Protein AF-A0A920KN60-F1 (afdb_monomer)

Foldseek 3Di:
DVQCLLQVQQPAFDDFPLLLVCLVVWPWQDDPSTGAFHRHVVGDPPQTPFATHPRTPPDEDRHSDDDDHDPPHHRSVVSVCVRVPDQDAFAAWAKDWDDDDQFKTKIFTHGGPDHSPFDKWKWKDKPVDIDTGSDRMDMDGRHHGPDKIWMWMWIQGPNGIHDIYDIDID

Structure (mmCIF, N/CA/C/O backbone):
data_AF-A0A920KN60-F1
#
_entry.id   AF-A0A920KN60-F1
#
loop_
_atom_site.group_PDB
_atom_site.id
_atom_site.type_symbol
_atom_site.label_atom_id
_atom_site.label_alt_id
_atom_site.label_comp_id
_atom_site.label_asym_id
_atom_site.label_entity_id
_atom_site.label_seq_id
_atom_site.pdbx_PDB_ins_code
_atom_site.Cartn_x
_atom_site.Cartn_y
_atom_site.Cartn_z
_atom_site.occupancy
_atom_site.B_iso_or_equiv
_atom_site.auth_seq_id
_atom_site.auth_comp_id
_atom_site.auth_asym_id
_atom_site.auth_atom_id
_atom_site.pdbx_PDB_model_num
ATOM 1 N N . MET A 1 1 ? 25.599 -0.460 -23.908 1.00 55.78 1 MET A N 1
ATOM 2 C CA . MET A 1 1 ? 25.670 0.795 -23.119 1.00 55.78 1 MET A CA 1
ATOM 3 C C . MET A 1 1 ? 24.317 1.484 -23.210 1.00 55.78 1 MET A C 1
ATOM 5 O O . MET A 1 1 ? 23.915 1.789 -24.321 1.00 55.78 1 MET A O 1
ATOM 9 N N . ARG A 1 2 ? 23.595 1.649 -22.091 1.00 58.88 2 ARG A N 1
ATOM 10 C CA . ARG A 1 2 ? 22.188 2.111 -21.975 1.00 58.88 2 ARG A CA 1
ATOM 11 C C . ARG A 1 2 ? 21.137 1.322 -22.787 1.00 58.88 2 ARG A C 1
ATOM 13 O O . ARG A 1 2 ? 20.224 0.786 -22.178 1.00 58.88 2 ARG A O 1
ATOM 20 N N . SER A 1 3 ? 21.308 1.129 -24.096 1.00 57.06 3 SER A N 1
ATOM 21 C CA . SER A 1 3 ? 20.417 0.344 -24.972 1.00 57.06 3 SER A CA 1
ATOM 22 C C . SER A 1 3 ? 20.170 -1.090 -24.495 1.00 57.06 3 SER A C 1
ATOM 24 O O . SER A 1 3 ? 19.042 -1.561 -24.546 1.00 57.06 3 SER A O 1
ATOM 26 N N . SER A 1 4 ? 21.201 -1.757 -23.971 1.00 61.94 4 SER A N 1
ATOM 27 C CA . SER A 1 4 ? 21.103 -3.108 -23.405 1.00 61.94 4 SER A CA 1
ATOM 28 C C . SER A 1 4 ? 20.283 -3.167 -22.113 1.00 61.94 4 SER A C 1
ATOM 30 O O . SER A 1 4 ? 19.694 -4.200 -21.831 1.00 61.94 4 SER A O 1
ATOM 32 N N . ALA A 1 5 ? 20.226 -2.078 -21.337 1.00 65.06 5 ALA A N 1
ATOM 33 C CA . ALA A 1 5 ? 19.422 -2.011 -20.116 1.00 65.06 5 ALA A CA 1
ATOM 34 C C . ALA A 1 5 ? 17.928 -1.838 -20.437 1.00 65.06 5 ALA A C 1
ATOM 36 O O . ALA A 1 5 ? 17.089 -2.431 -19.770 1.00 65.06 5 ALA A O 1
ATOM 37 N N . PHE A 1 6 ? 17.595 -1.100 -21.503 1.00 68.38 6 PHE A N 1
ATOM 38 C CA . PHE A 1 6 ? 16.206 -0.845 -21.918 1.00 68.38 6 PHE A CA 1
ATOM 39 C C . PHE A 1 6 ? 15.486 -2.057 -22.529 1.00 68.38 6 PHE A C 1
ATOM 41 O O . PHE A 1 6 ? 14.287 -1.979 -22.777 1.00 68.38 6 PHE A O 1
ATOM 48 N N . ILE A 1 7 ? 16.211 -3.151 -22.771 1.00 73.50 7 ILE A N 1
ATOM 49 C CA . ILE A 1 7 ? 15.683 -4.424 -23.290 1.00 73.50 7 ILE A CA 1
ATOM 50 C C . ILE A 1 7 ? 15.919 -5.591 -22.319 1.00 73.50 7 ILE A C 1
ATOM 52 O O . ILE A 1 7 ? 15.735 -6.757 -22.672 1.00 73.50 7 ILE A O 1
ATOM 56 N N . SER A 1 8 ? 16.395 -5.289 -21.108 1.00 76.31 8 SER A N 1
ATOM 57 C CA . SER A 1 8 ? 16.771 -6.277 -20.103 1.00 76.31 8 SER A CA 1
ATOM 58 C C . SER A 1 8 ? 15.552 -6.693 -19.278 1.00 76.31 8 SER A C 1
ATOM 60 O O . SER A 1 8 ? 15.455 -6.353 -18.100 1.00 76.31 8 SER A O 1
ATOM 62 N N . GLN A 1 9 ? 14.627 -7.404 -19.932 1.00 74.62 9 GLN A N 1
ATOM 63 C CA . GLN A 1 9 ? 13.272 -7.765 -19.473 1.00 74.62 9 GLN A CA 1
ATOM 64 C C . GLN A 1 9 ? 13.140 -8.121 -17.980 1.00 74.62 9 GLN A C 1
ATOM 66 O O . GLN A 1 9 ? 12.131 -7.812 -17.366 1.00 74.62 9 GLN A O 1
ATOM 71 N N . SER A 1 10 ? 14.132 -8.782 -17.376 1.00 79.88 10 SER A N 1
ATOM 72 C CA . SER A 1 10 ? 14.082 -9.195 -15.965 1.00 79.88 10 SER A CA 1
ATOM 73 C C . SER A 1 10 ? 15.113 -8.529 -15.052 1.00 79.88 10 SER A C 1
ATOM 75 O O . SER A 1 10 ? 15.045 -8.727 -13.838 1.00 79.88 10 SER A O 1
ATOM 77 N N . LEU A 1 11 ? 16.070 -7.771 -15.599 1.00 85.06 11 LEU A N 1
ATOM 78 C CA . LEU A 1 11 ? 17.170 -7.182 -14.817 1.00 85.06 11 LEU A CA 1
ATOM 79 C C . LEU A 1 11 ? 17.069 -5.664 -14.681 1.00 85.06 11 LEU A C 1
ATOM 81 O O . LEU A 1 11 ? 17.832 -5.087 -13.913 1.00 85.06 11 LEU A O 1
ATOM 85 N N . LEU A 1 12 ? 16.186 -5.005 -15.437 1.00 89.31 12 LEU A N 1
ATOM 86 C CA . LEU A 1 12 ? 15.899 -3.600 -15.190 1.00 89.31 12 LEU A CA 1
ATOM 87 C C . LEU A 1 12 ? 14.929 -3.495 -14.012 1.00 89.31 12 LEU A C 1
ATOM 89 O O . LEU A 1 12 ? 13.786 -3.940 -14.099 1.00 89.31 12 LEU A O 1
ATOM 93 N N . THR A 1 13 ? 15.382 -2.885 -12.925 1.00 92.12 13 THR A N 1
ATOM 94 C CA . THR A 1 13 ? 14.584 -2.665 -11.720 1.00 92.12 13 THR A CA 1
ATOM 95 C C . THR A 1 13 ? 14.596 -1.197 -11.311 1.00 92.12 13 THR A C 1
ATOM 97 O O . THR A 1 13 ? 15.487 -0.434 -11.697 1.00 92.12 13 THR A O 1
ATOM 100 N N . TRP A 1 14 ? 13.585 -0.794 -10.548 1.00 91.88 14 TRP A N 1
ATOM 101 C CA . TRP A 1 14 ? 13.584 0.456 -9.805 1.00 91.88 14 TRP A CA 1
ATOM 102 C C . TRP A 1 14 ? 14.582 0.355 -8.651 1.00 91.88 14 TRP A C 1
ATOM 104 O O . TRP A 1 14 ? 14.840 -0.734 -8.147 1.00 91.88 14 TRP A O 1
ATOM 114 N N . SER A 1 15 ? 15.157 1.480 -8.243 1.00 89.81 15 SER A N 1
ATOM 115 C CA . SER A 1 15 ? 15.971 1.553 -7.033 1.00 89.81 15 SER A CA 1
ATOM 116 C C . SER A 1 15 ? 15.563 2.803 -6.280 1.00 89.81 15 SER A C 1
ATOM 118 O O . SER A 1 15 ? 15.830 3.923 -6.723 1.00 89.81 15 SER A O 1
ATOM 120 N N . GLY A 1 16 ? 14.872 2.595 -5.168 1.00 91.12 16 GLY A N 1
ATOM 121 C CA . GLY A 1 16 ? 14.326 3.664 -4.356 1.00 91.12 16 GLY A CA 1
ATOM 122 C C . GLY A 1 16 ? 13.718 3.080 -3.086 1.00 91.12 16 GLY A C 1
ATOM 123 O O . GLY A 1 16 ? 12.990 2.090 -3.164 1.00 91.12 16 GLY A O 1
ATOM 124 N N . PRO A 1 17 ? 14.043 3.643 -1.911 1.00 90.44 17 PRO A N 1
ATOM 125 C CA . PRO A 1 17 ? 13.728 3.022 -0.630 1.00 90.44 17 PRO A CA 1
ATOM 126 C C . PRO A 1 17 ? 12.227 2.821 -0.406 1.00 90.44 17 PRO A C 1
ATOM 128 O O . PRO A 1 17 ? 11.858 1.863 0.267 1.00 90.44 17 PRO A O 1
ATOM 131 N N . ALA A 1 18 ? 11.371 3.690 -0.955 1.00 90.75 18 ALA A N 1
ATOM 132 C CA . ALA A 1 18 ? 9.930 3.552 -0.812 1.00 90.75 18 ALA A CA 1
ATOM 133 C C . ALA A 1 18 ? 9.394 2.403 -1.674 1.00 90.75 18 ALA A C 1
ATOM 135 O O . ALA A 1 18 ? 8.624 1.579 -1.205 1.00 90.75 18 ALA A O 1
ATOM 136 N N . VAL A 1 19 ? 9.781 2.308 -2.946 1.00 92.88 19 VAL A N 1
ATOM 137 C CA . VAL A 1 19 ? 9.322 1.188 -3.788 1.00 92.88 19 VAL A CA 1
ATOM 138 C C . VAL A 1 19 ? 9.917 -0.141 -3.316 1.00 92.88 19 VAL A C 1
ATOM 140 O O . VAL A 1 19 ? 9.234 -1.164 -3.340 1.00 92.88 19 VAL A O 1
ATOM 143 N N . ASP A 1 20 ? 11.168 -0.136 -2.855 1.00 91.25 20 ASP A N 1
ATOM 144 C CA . ASP A 1 20 ? 11.857 -1.343 -2.399 1.00 91.25 20 ASP A CA 1
ATOM 145 C C . ASP A 1 20 ? 11.220 -1.927 -1.123 1.00 91.25 20 ASP A C 1
ATOM 147 O O . ASP A 1 20 ? 11.205 -3.152 -0.968 1.00 91.25 20 ASP A O 1
ATOM 151 N N . SER A 1 21 ? 10.614 -1.098 -0.254 1.00 89.81 21 SER A N 1
ATOM 152 C CA . SER A 1 21 ? 9.892 -1.577 0.940 1.00 89.81 21 SER A CA 1
ATOM 153 C C . SER A 1 21 ? 8.638 -2.386 0.615 1.00 89.81 21 SER A C 1
ATOM 155 O O . SER A 1 21 ? 8.203 -3.194 1.432 1.00 89.81 21 SER A O 1
ATOM 157 N N . GLU A 1 22 ? 8.079 -2.205 -0.581 1.00 89.81 22 GLU A N 1
ATOM 158 C CA . GLU A 1 22 ? 6.887 -2.920 -1.038 1.00 89.81 22 GLU A CA 1
ATOM 159 C C . GLU A 1 22 ? 7.230 -4.164 -1.865 1.00 89.81 22 GLU A C 1
ATOM 161 O O . GLU A 1 22 ? 6.343 -4.939 -2.225 1.00 89.81 22 GLU A O 1
ATOM 166 N N . SER A 1 23 ? 8.508 -4.386 -2.175 1.00 91.81 23 SER A N 1
ATOM 167 C CA . SER A 1 23 ? 8.938 -5.431 -3.106 1.00 91.81 23 SER A CA 1
ATOM 168 C C . SER A 1 23 ? 8.579 -6.852 -2.642 1.00 91.81 23 SER A C 1
ATOM 170 O O . SER A 1 23 ? 8.295 -7.713 -3.479 1.00 91.81 23 SER A O 1
ATOM 172 N N . ASP A 1 24 ? 8.524 -7.082 -1.327 1.00 90.25 24 ASP A N 1
ATOM 173 C CA . ASP A 1 24 ? 8.144 -8.360 -0.709 1.00 90.25 24 ASP A CA 1
ATOM 174 C C . ASP A 1 24 ? 6.624 -8.604 -0.706 1.00 90.25 24 ASP A C 1
ATOM 176 O O . ASP A 1 24 ? 6.169 -9.719 -0.451 1.00 90.25 24 ASP A O 1
ATOM 180 N N . THR A 1 25 ? 5.821 -7.577 -1.002 1.00 88.88 25 THR A N 1
ATOM 181 C CA . THR A 1 25 ? 4.356 -7.700 -1.107 1.00 88.88 25 THR A CA 1
ATOM 182 C C . THR A 1 25 ? 3.905 -8.219 -2.474 1.00 88.88 25 THR A C 1
ATOM 184 O O . THR A 1 25 ? 2.747 -8.607 -2.642 1.00 88.88 25 THR A O 1
ATOM 187 N N . LEU A 1 26 ? 4.817 -8.245 -3.452 1.00 92.50 26 LEU A N 1
ATOM 188 C CA . LEU A 1 26 ? 4.526 -8.627 -4.825 1.00 92.50 26 LEU A CA 1
ATOM 189 C C . LEU A 1 26 ? 4.506 -10.147 -5.004 1.00 92.50 26 LEU A C 1
ATOM 191 O O . LEU A 1 26 ? 5.422 -10.860 -4.598 1.00 92.50 26 LEU A O 1
ATOM 195 N N . ALA A 1 27 ? 3.494 -10.644 -5.710 1.00 94.44 27 ALA A N 1
ATOM 196 C CA . ALA A 1 27 ? 3.422 -12.034 -6.150 1.00 94.44 27 ALA A CA 1
ATOM 197 C C . ALA A 1 27 ? 4.338 -12.313 -7.357 1.00 94.44 27 ALA A C 1
ATOM 199 O O . ALA A 1 27 ? 4.779 -13.446 -7.556 1.00 94.44 27 ALA A O 1
ATOM 200 N N . ALA A 1 28 ? 4.627 -11.291 -8.168 1.00 94.31 28 ALA A N 1
ATOM 201 C CA . ALA A 1 28 ? 5.540 -11.361 -9.304 1.00 94.31 28 ALA A CA 1
ATOM 202 C C . ALA A 1 28 ? 6.142 -9.979 -9.615 1.00 94.31 28 ALA A C 1
ATOM 204 O O . ALA A 1 28 ? 5.675 -8.956 -9.123 1.00 94.31 28 ALA A O 1
ATOM 205 N N . GLY A 1 29 ? 7.208 -9.949 -10.422 1.00 93.56 29 GLY A N 1
ATOM 206 C CA . GLY A 1 29 ? 7.858 -8.697 -10.822 1.00 93.56 29 GLY A CA 1
ATOM 207 C C . GLY A 1 29 ? 8.890 -8.148 -9.833 1.00 93.56 29 GLY A C 1
ATOM 208 O O . GLY A 1 29 ? 9.201 -6.964 -9.880 1.00 93.56 29 GLY A O 1
ATOM 209 N N . ASN A 1 30 ? 9.470 -9.001 -8.987 1.00 93.44 30 ASN A N 1
ATOM 210 C CA . ASN A 1 30 ? 10.627 -8.683 -8.146 1.00 93.44 30 ASN A CA 1
ATOM 211 C C . ASN A 1 30 ? 11.906 -9.329 -8.726 1.00 93.44 30 ASN A C 1
ATOM 213 O O . ASN A 1 30 ? 11.883 -10.458 -9.237 1.00 93.44 30 ASN A O 1
ATOM 217 N N . THR A 1 31 ? 13.023 -8.605 -8.676 1.00 93.31 31 THR A N 1
ATOM 218 C CA . THR A 1 31 ? 14.374 -9.134 -8.886 1.00 93.31 31 THR A CA 1
ATOM 219 C C . THR A 1 31 ? 15.282 -8.616 -7.771 1.00 93.31 31 THR A C 1
ATOM 221 O O . THR A 1 31 ? 15.547 -7.421 -7.703 1.00 93.31 31 THR A O 1
ATOM 224 N N . ASN A 1 32 ? 15.800 -9.520 -6.933 1.00 90.56 32 ASN A N 1
ATOM 225 C CA . ASN A 1 32 ? 16.751 -9.218 -5.852 1.00 90.56 32 ASN A CA 1
ATOM 226 C C . ASN A 1 32 ? 16.284 -8.140 -4.850 1.00 90.56 32 ASN A C 1
ATOM 228 O O . ASN A 1 32 ? 17.108 -7.375 -4.359 1.00 90.56 32 ASN A O 1
ATOM 232 N N . GLY A 1 33 ? 14.986 -8.085 -4.538 1.00 89.75 33 GLY A N 1
ATOM 233 C CA . GLY A 1 33 ? 14.428 -7.090 -3.613 1.00 89.75 33 GLY A CA 1
ATOM 234 C C . GLY A 1 33 ? 14.087 -5.755 -4.275 1.00 89.75 33 GLY A C 1
ATOM 235 O O . GLY A 1 33 ? 13.779 -4.791 -3.586 1.00 89.75 33 GLY A O 1
ATOM 236 N N . ASN A 1 34 ? 14.130 -5.686 -5.607 1.00 92.75 34 ASN A N 1
ATOM 237 C CA . ASN A 1 34 ? 13.756 -4.499 -6.360 1.00 92.75 34 ASN A CA 1
ATOM 238 C C . ASN A 1 34 ? 12.626 -4.806 -7.347 1.00 92.75 34 ASN A C 1
ATOM 240 O O . ASN A 1 34 ? 12.604 -5.853 -8.005 1.00 92.75 34 ASN A O 1
ATOM 244 N N . VAL A 1 35 ? 11.699 -3.861 -7.486 1.00 94.75 35 VAL A N 1
ATOM 245 C CA . VAL A 1 35 ? 10.565 -3.970 -8.414 1.00 94.75 35 VAL A CA 1
ATOM 246 C C . VAL A 1 35 ? 11.051 -3.827 -9.855 1.00 94.75 35 VAL A C 1
ATOM 248 O O . VAL A 1 35 ? 11.835 -2.933 -10.171 1.00 94.75 35 VAL A O 1
ATOM 251 N N . ARG A 1 36 ? 10.601 -4.706 -10.752 1.00 93.19 36 ARG A N 1
ATOM 252 C CA . ARG A 1 36 ? 10.971 -4.685 -12.173 1.00 93.19 36 ARG A CA 1
ATOM 253 C C . ARG A 1 36 ? 10.340 -3.505 -12.901 1.00 93.19 36 ARG A C 1
ATOM 255 O O . ARG A 1 36 ? 9.174 -3.171 -12.704 1.00 93.19 36 ARG A O 1
ATOM 262 N N . MET A 1 37 ? 11.118 -2.925 -13.803 1.00 92.19 37 MET A N 1
ATOM 263 C CA . MET A 1 37 ? 10.693 -1.857 -14.699 1.00 92.19 37 MET A CA 1
ATOM 264 C C . MET A 1 37 ? 10.527 -2.407 -16.107 1.00 92.19 37 MET A C 1
ATOM 266 O O . MET A 1 37 ? 11.308 -3.248 -16.551 1.00 92.19 37 MET A O 1
ATOM 270 N N . TYR A 1 38 ? 9.560 -1.869 -16.840 1.00 90.50 38 TYR A N 1
ATOM 271 C CA . TYR A 1 38 ? 9.259 -2.309 -18.191 1.00 90.50 38 TYR A CA 1
ATOM 272 C C . TYR A 1 38 ? 10.439 -2.060 -19.145 1.00 90.50 38 TYR A C 1
ATOM 274 O O . TYR A 1 38 ? 10.791 -0.916 -19.472 1.00 90.50 38 TYR A O 1
ATOM 282 N N . ALA A 1 39 ? 11.037 -3.159 -19.610 1.00 88.50 39 ALA A N 1
ATOM 283 C CA . ALA A 1 39 ? 12.189 -3.192 -20.512 1.00 88.50 39 ALA A CA 1
ATOM 284 C C . ALA A 1 39 ? 11.962 -4.192 -21.668 1.00 88.50 39 ALA A C 1
ATOM 286 O O . ALA A 1 39 ? 12.594 -5.253 -21.705 1.00 88.50 39 ALA A O 1
ATOM 287 N N . PRO A 1 40 ? 11.040 -3.899 -22.606 1.00 85.81 40 PRO A N 1
ATOM 288 C CA . PRO A 1 40 ? 10.662 -4.826 -23.668 1.00 85.81 40 PRO A CA 1
ATOM 289 C C . PRO A 1 40 ? 11.811 -5.093 -24.644 1.00 85.81 40 PRO A C 1
ATOM 291 O O . PRO A 1 40 ? 12.662 -4.239 -24.887 1.00 85.81 40 PRO A O 1
ATOM 294 N N . ASN A 1 41 ? 11.788 -6.272 -25.269 1.00 82.94 41 ASN A N 1
ATOM 295 C CA . ASN A 1 41 ? 12.687 -6.637 -26.362 1.00 82.94 41 ASN A CA 1
ATOM 296 C C . ASN A 1 41 ? 11.848 -7.124 -27.561 1.00 82.94 41 ASN A C 1
ATOM 298 O O . ASN A 1 41 ? 11.224 -8.181 -27.441 1.00 82.94 41 ASN A O 1
ATOM 302 N N . PRO A 1 42 ? 11.801 -6.387 -28.689 1.00 84.38 42 PRO A N 1
ATOM 303 C CA . PRO A 1 42 ? 12.579 -5.181 -28.995 1.00 84.38 42 PRO A CA 1
ATOM 304 C C . PRO A 1 42 ? 12.124 -3.932 -28.217 1.00 84.38 42 PRO A C 1
ATOM 306 O O . PRO A 1 42 ? 11.007 -3.870 -27.706 1.00 84.38 42 PRO A O 1
ATOM 309 N N . TYR A 1 43 ? 13.006 -2.928 -28.157 1.00 80.00 43 TYR A N 1
ATOM 310 C CA . TYR A 1 43 ? 12.761 -1.639 -27.498 1.00 80.00 43 TYR A CA 1
ATOM 311 C C . TYR A 1 43 ? 11.508 -0.929 -28.039 1.00 80.00 43 TYR A C 1
ATOM 313 O O . TYR A 1 43 ? 11.300 -0.867 -29.252 1.00 80.00 43 TYR A O 1
ATOM 321 N N . GLN A 1 44 ? 10.724 -0.325 -27.140 1.00 79.88 44 GLN A N 1
ATOM 322 C CA . GLN A 1 44 ? 9.538 0.469 -27.469 1.00 79.88 44 GLN A CA 1
ATOM 323 C C . GLN A 1 44 ? 9.704 1.900 -26.945 1.00 79.88 44 GLN A C 1
ATOM 325 O O . GLN A 1 44 ? 9.776 2.139 -25.739 1.00 79.88 44 GLN A O 1
ATOM 330 N N . SER A 1 45 ? 9.769 2.870 -27.861 1.00 71.25 45 SER A N 1
ATOM 331 C CA . SER A 1 45 ? 9.925 4.283 -27.499 1.00 71.25 45 SER A CA 1
ATOM 332 C C . SER A 1 45 ? 8.720 4.788 -26.693 1.00 71.25 45 SER A C 1
ATOM 334 O O . SER A 1 45 ? 7.581 4.480 -27.031 1.00 71.25 45 SER A O 1
ATOM 336 N N . GLY A 1 46 ? 8.973 5.558 -25.631 1.00 66.00 46 GLY A N 1
ATOM 337 C CA . GLY A 1 46 ? 7.945 6.211 -24.807 1.00 66.00 46 GLY A CA 1
ATOM 338 C C . GLY A 1 46 ? 7.457 5.419 -23.587 1.00 66.00 46 GLY A C 1
ATOM 339 O O . GLY A 1 46 ? 7.094 6.044 -22.596 1.00 66.00 46 GLY A O 1
ATOM 340 N N . SER A 1 47 ? 7.500 4.080 -23.614 1.00 63.19 47 SER A N 1
ATOM 341 C CA . SER A 1 47 ? 7.025 3.242 -22.493 1.00 63.19 47 SER A CA 1
ATOM 342 C C . SER A 1 47 ? 8.145 2.584 -21.686 1.00 63.19 47 SER A C 1
ATOM 344 O O . SER A 1 47 ? 7.950 2.302 -20.504 1.00 63.19 47 SER A O 1
ATOM 346 N N . SER A 1 48 ? 9.315 2.347 -22.288 1.00 64.69 48 SER A N 1
ATOM 347 C CA . SER A 1 48 ? 10.477 1.810 -21.570 1.00 64.69 48 SER A CA 1
ATOM 348 C C . SER A 1 48 ? 10.944 2.771 -20.472 1.00 64.69 48 SER A C 1
ATOM 350 O O . SER A 1 48 ? 10.870 3.982 -20.655 1.00 64.69 48 SER A O 1
ATOM 352 N N . VAL A 1 49 ? 11.469 2.235 -19.365 1.00 69.31 49 VAL A N 1
ATOM 353 C CA . VAL A 1 49 ? 12.073 2.966 -18.220 1.00 69.31 49 VAL A CA 1
ATOM 354 C C . VAL A 1 49 ? 11.176 3.902 -17.394 1.00 69.31 49 VAL A C 1
ATOM 356 O O . VAL A 1 49 ? 11.636 4.389 -16.365 1.00 69.31 49 VAL A O 1
ATOM 359 N N . SER A 1 50 ? 9.911 4.116 -17.761 1.00 80.69 50 SER A N 1
ATOM 360 C CA . SER A 1 50 ? 8.975 4.961 -16.989 1.00 80.69 50 SER A CA 1
ATOM 361 C C . SER A 1 50 ? 7.814 4.202 -16.347 1.00 80.69 50 SER A C 1
ATOM 363 O O . SER A 1 50 ? 7.054 4.800 -15.592 1.00 80.69 50 SER A O 1
ATOM 365 N N . HIS A 1 51 ? 7.686 2.907 -16.633 1.00 90.25 51 HIS A N 1
ATOM 366 C CA . HIS A 1 51 ? 6.593 2.069 -16.151 1.00 90.25 51 HIS A CA 1
ATOM 367 C C . HIS A 1 51 ? 7.119 0.844 -15.413 1.00 90.25 51 HIS A C 1
ATOM 369 O O . HIS A 1 51 ? 8.207 0.349 -15.728 1.00 90.25 51 HIS A O 1
ATOM 375 N N . PHE A 1 52 ? 6.320 0.332 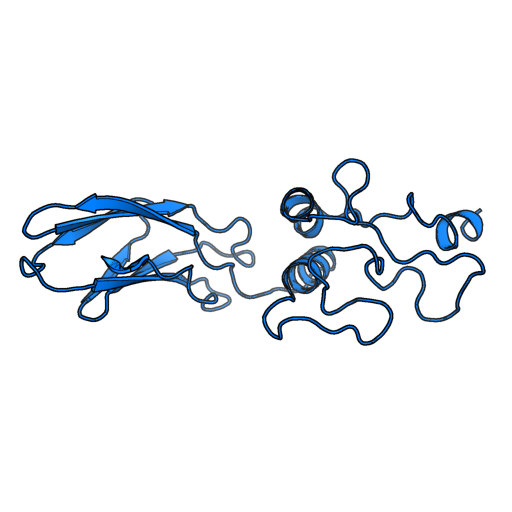-14.482 1.00 92.62 52 PHE A N 1
ATOM 376 C CA . PHE A 1 52 ? 6.538 -0.989 -13.902 1.00 92.62 52 PHE A CA 1
ATOM 377 C C . PHE A 1 52 ? 6.352 -2.074 -14.959 1.00 92.62 52 PHE A C 1
ATOM 379 O O . PHE A 1 52 ? 5.616 -1.886 -15.930 1.00 92.62 52 PHE A O 1
ATOM 386 N N . ASP A 1 53 ? 7.064 -3.189 -14.805 1.00 92.31 53 ASP A N 1
ATOM 387 C CA . ASP A 1 53 ? 6.911 -4.305 -15.733 1.00 92.31 53 ASP A CA 1
ATOM 388 C C . ASP A 1 53 ? 5.493 -4.889 -15.658 1.00 92.31 53 ASP A C 1
ATOM 390 O O . ASP A 1 53 ? 4.899 -4.980 -14.592 1.00 92.31 53 ASP A O 1
ATOM 394 N N . THR A 1 54 ? 4.977 -5.342 -16.795 1.00 91.00 54 THR A N 1
ATOM 395 C CA . THR A 1 54 ? 3.678 -6.021 -16.919 1.00 91.00 54 THR A CA 1
ATOM 396 C C . THR A 1 54 ? 3.585 -7.337 -16.142 1.00 91.00 54 THR A C 1
ATOM 398 O O . THR A 1 54 ? 2.501 -7.892 -16.016 1.00 91.00 54 THR A O 1
ATOM 401 N N . VAL A 1 55 ? 4.713 -7.878 -15.662 1.00 92.19 55 VAL A N 1
ATOM 402 C CA . VAL A 1 55 ? 4.731 -9.042 -14.761 1.00 92.19 55 VAL A CA 1
ATOM 403 C C . VAL A 1 55 ? 4.585 -8.674 -13.284 1.00 92.19 55 VAL A C 1
ATOM 405 O O . VAL A 1 55 ? 4.635 -9.572 -12.446 1.00 92.19 55 VAL A O 1
ATOM 408 N N . VAL A 1 56 ? 4.511 -7.386 -12.937 1.00 92.75 56 VAL A N 1
ATOM 409 C CA . VAL A 1 56 ? 4.271 -6.958 -11.557 1.00 92.75 56 VAL A CA 1
ATOM 410 C C . VAL A 1 56 ? 2.863 -7.374 -11.151 1.00 92.75 56 VAL A C 1
ATOM 412 O O . VAL A 1 56 ? 1.888 -7.020 -11.803 1.00 92.75 56 VAL A O 1
ATOM 415 N N . GLU A 1 57 ? 2.771 -8.140 -10.065 1.00 92.50 57 GLU A N 1
ATOM 416 C CA . GLU A 1 57 ? 1.494 -8.593 -9.519 1.00 92.50 57 GLU A CA 1
ATOM 417 C C . GLU A 1 57 ? 1.418 -8.291 -8.019 1.00 92.50 57 GLU A C 1
ATOM 419 O O . GLU A 1 57 ? 2.339 -8.679 -7.293 1.00 92.50 57 GLU A O 1
ATOM 424 N N . PRO A 1 58 ? 0.339 -7.651 -7.526 1.00 92.12 58 PRO A N 1
ATOM 425 C CA . PRO A 1 58 ? -0.862 -7.244 -8.268 1.00 92.12 58 PRO A CA 1
ATOM 426 C C . PRO A 1 58 ? -0.607 -6.116 -9.283 1.00 92.12 58 PRO A C 1
ATOM 428 O O . PRO A 1 58 ? 0.238 -5.257 -9.043 1.00 92.12 58 PRO A O 1
ATOM 431 N N . SER A 1 59 ? -1.376 -6.097 -10.379 1.00 92.38 59 SER A N 1
ATOM 432 C CA . SER A 1 59 ? -1.257 -5.051 -11.405 1.00 92.38 59 SER A CA 1
ATOM 433 C C . SER A 1 59 ? -1.426 -3.627 -10.845 1.00 92.38 59 SER A C 1
ATOM 435 O O . SER A 1 59 ? -2.307 -3.364 -10.015 1.00 92.38 59 SER A O 1
ATOM 437 N N . GLU A 1 60 ? -0.631 -2.688 -11.357 1.00 91.00 60 GLU A N 1
ATOM 438 C CA . GLU A 1 60 ? -0.433 -1.331 -10.832 1.00 91.00 60 GLU A CA 1
ATOM 439 C C . GLU A 1 60 ? -0.867 -0.218 -11.803 1.00 91.00 60 GLU A C 1
ATOM 441 O O . GLU A 1 60 ? -1.138 -0.424 -12.988 1.00 91.00 60 GLU A O 1
ATOM 446 N N . LEU A 1 61 ? -0.992 1.013 -11.287 1.00 90.69 61 LEU A N 1
ATOM 447 C CA . LEU A 1 61 ? -1.456 2.161 -12.080 1.00 90.69 61 LEU A CA 1
ATOM 448 C C . LEU A 1 61 ? -0.452 2.583 -13.167 1.00 90.69 61 LEU A C 1
ATOM 450 O O . LEU A 1 61 ? -0.882 2.922 -14.270 1.00 90.69 61 LEU A O 1
ATOM 454 N N . MET A 1 62 ? 0.848 2.553 -12.868 1.00 91.00 62 MET A N 1
ATOM 455 C CA . MET A 1 62 ? 1.931 3.001 -13.759 1.00 91.00 62 MET A CA 1
ATOM 456 C C . MET A 1 62 ? 2.558 1.860 -14.572 1.00 91.00 62 MET A C 1
ATOM 458 O O . MET A 1 62 ? 3.771 1.810 -14.763 1.00 91.00 62 MET A O 1
ATOM 462 N N . GLU A 1 63 ? 1.739 0.937 -15.062 1.00 90.69 63 GLU A N 1
ATOM 463 C CA . GLU A 1 63 ? 2.130 -0.036 -16.086 1.00 90.69 63 GLU A CA 1
ATOM 464 C C . GLU A 1 63 ? 2.100 0.583 -17.498 1.00 90.69 63 GLU A C 1
ATOM 466 O O . GLU A 1 63 ? 1.404 1.577 -17.723 1.00 90.69 63 GLU A O 1
ATOM 471 N N . PRO A 1 64 ? 2.843 0.032 -18.481 1.00 87.69 64 PRO A N 1
ATOM 472 C CA . PRO A 1 64 ? 3.060 0.668 -19.789 1.00 87.69 64 PRO A CA 1
ATOM 473 C C . PRO A 1 64 ? 1.806 0.835 -20.647 1.00 87.69 64 PRO A C 1
ATOM 475 O O . PRO A 1 64 ? 1.815 1.602 -21.613 1.00 87.69 64 PRO A O 1
ATOM 478 N N . PHE A 1 65 ? 0.740 0.107 -20.333 1.00 85.69 65 PHE A N 1
ATOM 479 C CA . PHE A 1 65 ? -0.553 0.203 -20.989 1.00 85.69 65 PHE A CA 1
ATOM 480 C C . PHE A 1 65 ? -1.667 -0.097 -19.989 1.00 85.69 65 PHE A C 1
ATOM 482 O O . PHE A 1 65 ? -1.443 -0.617 -18.900 1.00 85.69 65 PHE A O 1
ATOM 489 N N . LYS A 1 66 ? -2.905 0.240 -20.361 1.00 79.44 66 LYS A N 1
ATOM 490 C CA . LYS A 1 66 ? -4.065 0.003 -19.503 1.00 79.44 66 LYS A CA 1
ATOM 491 C C . LYS A 1 66 ? -4.274 -1.498 -19.290 1.00 79.44 66 LYS A C 1
ATOM 493 O O . LYS A 1 66 ? -4.760 -2.186 -20.185 1.0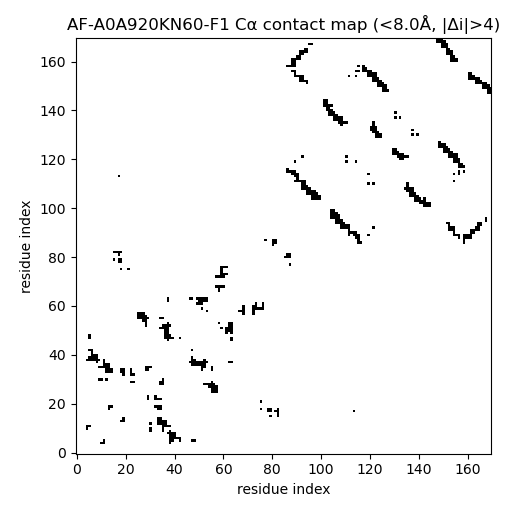0 79.44 66 LYS A O 1
ATOM 498 N N . VAL A 1 67 ? -4.007 -1.951 -18.074 1.00 77.75 67 VAL A N 1
ATOM 499 C CA . VAL A 1 67 ? -4.354 -3.283 -17.577 1.00 77.75 67 VAL A CA 1
ATOM 500 C C . VAL A 1 67 ? -5.583 -3.230 -16.673 1.00 77.75 67 VAL A C 1
ATOM 502 O O . VAL A 1 67 ? -5.947 -2.178 -16.133 1.00 77.75 67 VAL A O 1
ATOM 505 N N . ALA A 1 68 ? -6.274 -4.361 -16.545 1.00 83.75 68 ALA A N 1
ATOM 506 C CA . ALA A 1 68 ? -7.349 -4.495 -15.574 1.00 83.75 68 ALA A CA 1
ATOM 507 C C . ALA A 1 68 ? -6.735 -4.548 -14.169 1.00 83.75 68 ALA A C 1
ATOM 509 O O . ALA A 1 68 ? -6.010 -5.479 -13.850 1.00 83.75 68 ALA A O 1
ATOM 510 N N . ARG A 1 69 ? -7.042 -3.558 -13.330 1.00 87.25 69 ARG A N 1
ATOM 511 C CA . ARG A 1 69 ? -6.609 -3.496 -11.928 1.00 87.25 69 ARG A CA 1
ATOM 512 C C . ARG A 1 69 ? -7.749 -3.009 -11.045 1.00 87.25 69 ARG A C 1
ATOM 514 O O . ARG A 1 69 ? -8.671 -2.345 -11.531 1.00 87.25 69 ARG A O 1
ATOM 521 N N . ALA A 1 70 ? -7.662 -3.266 -9.743 1.00 83.19 70 ALA A 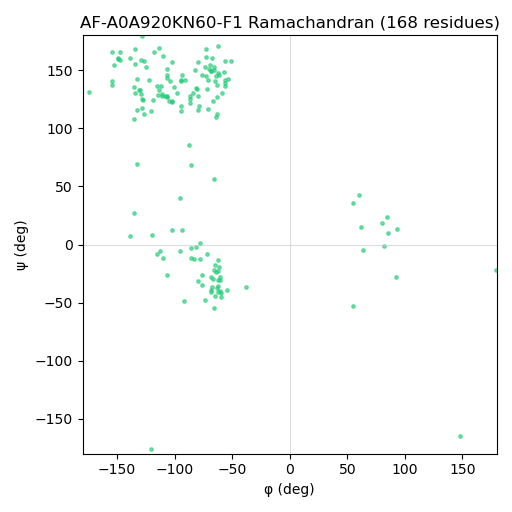N 1
ATOM 522 C CA . ALA A 1 70 ? -8.535 -2.589 -8.792 1.00 83.19 70 ALA A CA 1
ATOM 523 C C . ALA A 1 70 ? -8.219 -1.084 -8.777 1.00 83.19 70 ALA A C 1
ATOM 525 O O . ALA A 1 70 ? -7.058 -0.683 -8.830 1.00 83.19 70 ALA A O 1
ATOM 526 N N . ALA A 1 71 ? -9.244 -0.232 -8.678 1.00 81.25 71 ALA A N 1
ATOM 527 C CA . ALA A 1 71 ? -9.055 1.223 -8.621 1.00 81.25 71 ALA A CA 1
ATOM 528 C C . ALA A 1 71 ? -8.229 1.676 -7.400 1.00 81.25 71 ALA A C 1
ATOM 530 O O . ALA A 1 71 ? -7.672 2.769 -7.407 1.00 81.25 71 ALA A O 1
ATOM 531 N N . THR A 1 72 ? -8.143 0.823 -6.378 1.00 81.12 72 THR A N 1
ATOM 532 C CA . THR A 1 72 ? -7.364 1.008 -5.151 1.00 81.12 72 THR A CA 1
ATOM 533 C C . THR A 1 72 ? -5.902 0.568 -5.277 1.00 81.12 72 THR A C 1
ATOM 535 O O . THR A 1 72 ? -5.114 0.880 -4.394 1.00 81.12 72 THR A O 1
ATOM 538 N N . ASN A 1 73 ? -5.518 -0.131 -6.352 1.00 81.81 73 ASN A N 1
ATOM 539 C CA . ASN A 1 73 ? -4.154 -0.633 -6.536 1.00 81.81 73 ASN A CA 1
ATOM 540 C C . ASN A 1 73 ? -3.290 0.430 -7.221 1.00 81.81 73 ASN A C 1
ATOM 542 O O . ASN A 1 73 ? -3.176 0.483 -8.448 1.00 81.81 73 ASN A O 1
ATOM 546 N N . PHE A 1 74 ? -2.744 1.322 -6.404 1.00 85.81 74 PHE A N 1
ATOM 547 C CA . PHE A 1 74 ? -1.770 2.340 -6.801 1.00 85.81 74 PHE A CA 1
ATOM 548 C C . PHE A 1 74 ? -0.616 2.426 -5.786 1.00 85.81 74 PHE A C 1
ATOM 550 O O . PHE A 1 74 ? -0.009 3.486 -5.609 1.00 85.81 74 PHE A O 1
ATOM 557 N N . HIS A 1 75 ? -0.336 1.325 -5.082 1.00 86.69 75 HIS A N 1
ATOM 558 C CA . HIS A 1 75 ? 0.614 1.282 -3.977 1.00 86.69 75 HIS A CA 1
ATOM 559 C C . HIS A 1 75 ? 2.030 1.551 -4.477 1.00 86.69 75 HIS A C 1
ATOM 561 O O . HIS A 1 75 ? 2.646 2.520 -4.029 1.00 86.69 75 HIS A O 1
ATOM 567 N N . LEU A 1 76 ? 2.523 0.796 -5.462 1.00 92.00 76 LEU A N 1
ATOM 568 C CA . LEU A 1 76 ? 3.861 1.028 -6.021 1.00 92.00 76 LEU A CA 1
ATOM 569 C C . LEU A 1 76 ? 3.960 2.393 -6.694 1.00 92.00 76 LEU A C 1
ATOM 571 O O . LEU A 1 76 ? 4.969 3.082 -6.566 1.00 92.00 76 LEU A O 1
ATOM 575 N N . THR A 1 77 ? 2.891 2.827 -7.363 1.00 91.75 77 THR A N 1
ATOM 576 C CA . THR A 1 77 ? 2.841 4.153 -7.993 1.00 91.75 77 THR A CA 1
ATOM 577 C C . THR A 1 77 ? 3.039 5.274 -6.971 1.00 91.75 77 THR A C 1
ATOM 579 O O . THR A 1 77 ? 3.827 6.195 -7.190 1.00 91.75 77 THR A O 1
ATOM 582 N N . ARG A 1 78 ? 2.359 5.188 -5.825 1.00 91.38 78 ARG A N 1
ATOM 583 C CA . ARG A 1 78 ? 2.507 6.147 -4.728 1.00 91.38 78 ARG A CA 1
ATOM 584 C C . ARG A 1 78 ? 3.927 6.151 -4.164 1.00 91.38 78 ARG A C 1
ATOM 586 O O . ARG A 1 78 ? 4.455 7.223 -3.879 1.00 91.38 78 ARG A O 1
ATOM 593 N N . HIS A 1 79 ? 4.541 4.981 -4.012 1.00 92.31 79 HIS A N 1
ATOM 594 C CA . HIS A 1 79 ? 5.914 4.863 -3.526 1.00 92.31 79 HIS A CA 1
ATOM 595 C C . HIS A 1 79 ? 6.929 5.415 -4.531 1.00 92.31 79 HIS A C 1
ATOM 597 O O . HIS A 1 79 ? 7.807 6.179 -4.141 1.00 92.31 79 HIS A O 1
ATOM 603 N N . ALA A 1 80 ? 6.744 5.159 -5.828 1.00 92.88 80 ALA A N 1
ATOM 604 C CA . ALA A 1 80 ? 7.585 5.738 -6.874 1.00 92.88 80 ALA A CA 1
ATOM 605 C C . ALA A 1 80 ? 7.518 7.268 -6.868 1.00 92.88 80 ALA A C 1
ATOM 607 O O . ALA A 1 80 ? 8.544 7.929 -6.998 1.00 92.88 80 ALA A O 1
ATOM 608 N N . MET A 1 81 ? 6.328 7.843 -6.653 1.00 92.31 81 MET A N 1
ATOM 609 C CA . MET A 1 81 ? 6.170 9.290 -6.491 1.00 92.31 81 MET A CA 1
ATOM 610 C C . MET A 1 81 ? 6.978 9.840 -5.305 1.00 92.31 81 MET A C 1
ATOM 612 O O . MET A 1 81 ? 7.607 10.890 -5.438 1.00 92.31 81 MET A O 1
ATOM 616 N N . ARG A 1 82 ? 7.002 9.135 -4.166 1.00 91.12 82 ARG A N 1
ATOM 617 C CA . ARG A 1 82 ? 7.814 9.530 -3.000 1.00 91.12 82 ARG A CA 1
ATOM 618 C C . ARG A 1 82 ? 9.303 9.476 -3.297 1.00 91.12 82 ARG A C 1
ATOM 620 O O . ARG A 1 82 ? 10.011 10.423 -2.978 1.00 91.12 82 ARG A O 1
ATOM 627 N N . ASP A 1 83 ? 9.760 8.410 -3.948 1.00 91.94 83 ASP A N 1
ATOM 628 C CA . ASP A 1 83 ? 11.170 8.243 -4.311 1.00 91.94 83 ASP A CA 1
ATOM 629 C C . ASP A 1 83 ? 11.672 9.357 -5.248 1.00 91.94 83 ASP A C 1
ATOM 631 O O . ASP A 1 83 ? 12.848 9.715 -5.208 1.00 91.94 83 ASP A O 1
ATOM 635 N N . ILE A 1 84 ? 10.786 9.962 -6.052 1.00 92.19 84 ILE A N 1
ATOM 636 C CA . ILE A 1 84 ? 11.105 11.129 -6.896 1.00 92.19 84 ILE A CA 1
ATOM 637 C C . ILE A 1 84 ? 10.784 12.483 -6.232 1.00 92.19 84 ILE A C 1
ATOM 639 O O . ILE A 1 84 ? 10.794 13.515 -6.905 1.00 92.19 84 ILE A O 1
ATOM 643 N N . GLY A 1 85 ? 10.508 12.498 -4.924 1.00 90.81 85 GLY A N 1
ATOM 644 C CA . GLY A 1 85 ? 10.390 13.708 -4.105 1.00 90.81 85 GLY A CA 1
ATOM 645 C C . GLY A 1 85 ? 8.982 14.286 -3.953 1.00 90.81 85 GLY A C 1
ATOM 646 O O . GLY A 1 85 ? 8.841 15.424 -3.506 1.00 90.81 85 GLY A O 1
ATOM 647 N N . TRP A 1 86 ? 7.925 13.556 -4.322 1.00 91.00 86 TRP A N 1
ATOM 648 C CA . TRP A 1 86 ? 6.561 14.008 -4.045 1.00 91.00 86 TRP A CA 1
ATOM 649 C C . TRP A 1 86 ? 6.159 13.694 -2.610 1.00 91.00 86 TRP A C 1
ATOM 651 O O . TRP A 1 86 ? 6.265 12.563 -2.136 1.00 91.00 86 TRP A O 1
ATOM 661 N N . ILE A 1 87 ? 5.565 14.688 -1.958 1.00 88.88 87 ILE A N 1
ATOM 662 C CA . IL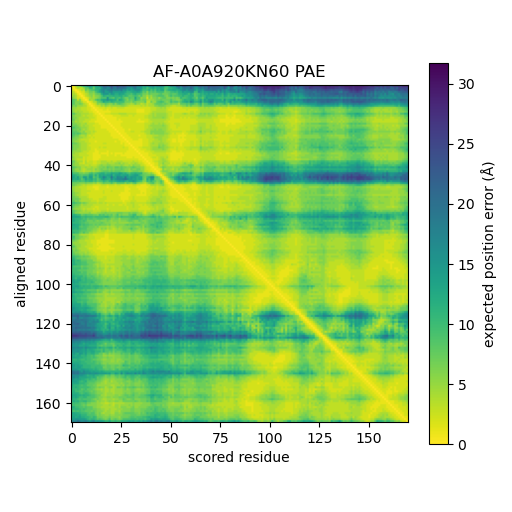E A 1 87 ? 4.922 14.508 -0.663 1.00 88.88 87 ILE A CA 1
ATOM 663 C C . ILE A 1 87 ? 3.552 13.869 -0.896 1.00 88.88 87 ILE A C 1
ATOM 665 O O . ILE A 1 87 ? 2.678 14.442 -1.548 1.00 88.88 87 ILE A O 1
ATOM 669 N N . THR A 1 88 ? 3.349 12.679 -0.342 1.00 88.94 88 THR A N 1
ATOM 670 C CA . THR A 1 88 ? 2.059 11.984 -0.379 1.00 88.94 88 THR A CA 1
ATOM 671 C C . THR A 1 88 ? 1.437 11.947 1.009 1.00 88.94 88 THR A C 1
ATOM 673 O O . THR A 1 88 ? 2.147 12.016 2.012 1.00 88.94 88 THR A O 1
ATOM 676 N N . LEU A 1 89 ? 0.131 11.685 1.078 1.00 89.44 89 LEU A N 1
ATOM 677 C CA . LEU A 1 89 ? -0.531 11.312 2.331 1.00 89.44 89 LEU A CA 1
ATOM 678 C C . LEU A 1 89 ? 0.217 10.154 3.047 1.00 89.44 89 LEU A C 1
ATOM 680 O O . LEU A 1 89 ? 0.958 9.402 2.394 1.00 89.44 89 LEU A O 1
ATOM 684 N N . PRO A 1 90 ? 0.038 9.983 4.367 1.00 88.44 90 PRO A N 1
ATOM 685 C CA . PRO A 1 90 ? 0.565 8.822 5.080 1.00 88.44 90 PRO A CA 1
ATOM 686 C C . PRO A 1 90 ? -0.133 7.529 4.659 1.00 88.44 90 PRO A C 1
ATOM 688 O O . PRO A 1 90 ? -1.240 7.538 4.114 1.00 88.44 90 PRO A O 1
ATOM 691 N N . GLU A 1 91 ? 0.503 6.397 4.920 1.00 87.69 91 GLU A N 1
ATOM 692 C CA . GLU A 1 91 ? -0.147 5.094 4.773 1.00 87.69 91 GLU A CA 1
ATOM 693 C C . GLU A 1 91 ? -1.168 4.795 5.862 1.00 87.69 91 GLU A C 1
ATOM 695 O O . GLU A 1 91 ? -1.057 5.318 6.982 1.00 87.69 91 GLU A O 1
ATOM 700 N N . PRO A 1 92 ? -2.171 3.955 5.533 1.00 88.44 92 PRO A N 1
ATOM 701 C CA . PRO A 1 92 ? -3.012 3.368 6.556 1.00 88.44 92 PRO A CA 1
ATOM 702 C C . PRO A 1 92 ? -2.126 2.623 7.561 1.00 88.44 92 PRO A C 1
ATOM 704 O O . PRO A 1 92 ? -1.206 1.908 7.158 1.00 88.44 92 PRO A O 1
ATOM 707 N N . PRO A 1 93 ? -2.385 2.761 8.868 1.00 88.38 93 PRO A N 1
ATOM 708 C CA . PRO A 1 93 ? -1.735 1.906 9.840 1.00 88.38 93 PRO A CA 1
ATOM 709 C C . PRO A 1 93 ? -2.266 0.479 9.704 1.00 88.38 93 PRO A C 1
ATOM 711 O O . PRO A 1 93 ? -3.414 0.265 9.301 1.00 88.38 93 PRO A O 1
ATOM 714 N N . VAL A 1 94 ? -1.465 -0.505 10.101 1.00 88.44 94 VAL A N 1
ATOM 715 C CA . VAL A 1 94 ? -1.973 -1.870 10.260 1.00 88.44 94 VAL A CA 1
ATOM 716 C C . VAL A 1 94 ? -2.533 -1.987 11.666 1.00 88.44 94 VAL A C 1
ATOM 718 O O . VAL A 1 94 ? -1.840 -1.700 12.638 1.00 88.44 94 VAL A O 1
ATOM 721 N N . ILE A 1 95 ? -3.794 -2.393 11.774 1.00 88.75 95 ILE A N 1
ATOM 722 C CA . ILE A 1 95 ? -4.415 -2.700 13.060 1.00 88.75 95 ILE A CA 1
ATOM 723 C C . ILE A 1 95 ? -4.569 -4.209 13.200 1.00 88.75 95 ILE A C 1
ATOM 725 O O . ILE A 1 95 ? -4.893 -4.906 12.236 1.00 88.75 95 ILE A O 1
ATOM 729 N N . ALA A 1 96 ? -4.374 -4.703 14.411 1.00 90.75 96 ALA A N 1
ATOM 730 C CA . ALA A 1 96 ? -4.626 -6.082 14.773 1.00 90.75 96 ALA A CA 1
ATOM 731 C C . ALA A 1 96 ? -5.381 -6.138 16.099 1.00 90.75 96 ALA A C 1
ATOM 733 O O . ALA A 1 96 ? -5.373 -5.204 16.900 1.00 90.75 96 ALA A O 1
ATOM 734 N N . LEU A 1 97 ? -6.097 -7.239 16.294 1.00 90.31 97 LEU A N 1
ATOM 735 C CA . LEU A 1 97 ? -6.841 -7.487 17.513 1.00 90.31 97 LEU A CA 1
ATOM 736 C C . LEU A 1 97 ? -5.995 -8.315 18.472 1.00 90.31 97 LEU A C 1
ATOM 738 O O . LEU A 1 97 ? -5.689 -9.465 18.162 1.00 90.31 97 LEU A O 1
ATOM 742 N N . ASP A 1 98 ? -5.714 -7.768 19.650 1.00 92.69 98 ASP A N 1
ATOM 743 C CA . ASP A 1 98 ? -4.918 -8.451 20.669 1.00 92.69 98 ASP A CA 1
ATOM 744 C C . ASP A 1 98 ? -5.799 -9.239 21.638 1.00 92.69 98 ASP A C 1
ATOM 746 O O . ASP A 1 98 ? -5.537 -10.405 21.930 1.00 92.69 98 ASP A O 1
ATOM 750 N N . SER A 1 99 ? -6.852 -8.610 22.168 1.00 90.69 99 SER A N 1
ATOM 751 C CA . SER A 1 99 ? -7.731 -9.257 23.144 1.00 90.69 99 SER A CA 1
ATOM 752 C C . SER A 1 99 ? -9.150 -8.706 23.134 1.00 90.69 99 SER A C 1
ATOM 754 O O . SER A 1 99 ? -9.403 -7.561 22.758 1.00 90.69 99 SER A O 1
ATOM 756 N N . VAL A 1 100 ? -10.086 -9.552 23.565 1.00 90.38 100 VAL A N 1
ATOM 757 C CA . VAL A 1 100 ? -11.508 -9.233 23.715 1.00 90.38 100 VAL A CA 1
ATOM 758 C C . VAL A 1 100 ? -11.952 -9.675 25.101 1.00 90.38 100 VAL A C 1
ATOM 760 O O . VAL A 1 100 ? -11.662 -10.795 25.520 1.00 90.38 100 VAL A O 1
ATOM 763 N N . THR A 1 101 ? -12.669 -8.808 25.803 1.00 91.00 101 THR A N 1
ATOM 764 C CA . THR A 1 101 ? -13.335 -9.116 27.071 1.00 91.00 101 THR A CA 1
ATOM 765 C C . THR A 1 101 ? -14.843 -8.893 26.938 1.00 91.00 101 THR A C 1
ATOM 767 O O . THR A 1 101 ? -15.348 -8.571 25.863 1.00 91.00 101 THR A O 1
ATOM 770 N N . THR A 1 102 ? -15.593 -9.054 28.030 1.00 88.38 102 THR A N 1
ATOM 771 C CA . THR A 1 102 ? -17.046 -8.823 28.041 1.00 88.38 102 THR A CA 1
ATOM 772 C C . THR A 1 102 ? -17.439 -7.373 27.767 1.00 88.38 102 THR A C 1
ATOM 774 O O . THR A 1 102 ? -18.566 -7.141 27.338 1.00 88.38 102 THR A O 1
ATOM 777 N N . ASN A 1 103 ? -16.542 -6.411 28.013 1.00 89.94 103 ASN A N 1
ATOM 778 C CA . ASN A 1 103 ? -16.830 -4.984 27.866 1.00 89.94 103 ASN A CA 1
ATOM 779 C C . ASN A 1 103 ? -15.696 -4.168 27.231 1.00 89.94 103 ASN A C 1
ATOM 781 O O . ASN A 1 103 ? -15.761 -2.935 27.219 1.00 89.94 103 ASN A O 1
ATOM 785 N N . SER A 1 104 ? -14.641 -4.819 26.742 1.00 89.31 104 SER A N 1
ATOM 786 C CA . SER A 1 104 ? -13.501 -4.129 26.154 1.00 89.31 104 SER A CA 1
ATOM 787 C C . SER A 1 104 ? -12.820 -4.923 25.049 1.00 89.31 104 SER A C 1
ATOM 789 O O . SER A 1 104 ? -12.943 -6.144 24.953 1.00 89.31 104 SER A O 1
ATOM 791 N N . LEU A 1 105 ? -12.078 -4.200 24.222 1.00 89.69 105 LEU A N 1
ATOM 792 C CA . LEU A 1 105 ? -11.282 -4.714 23.120 1.00 89.69 105 LEU A CA 1
ATOM 793 C C . LEU A 1 105 ? -9.913 -4.033 23.160 1.00 89.69 105 LEU A C 1
ATOM 795 O O . LEU A 1 105 ? -9.851 -2.816 23.327 1.00 89.69 105 LEU A O 1
ATOM 799 N N . THR A 1 106 ? -8.831 -4.786 22.991 1.00 90.25 106 THR A N 1
ATOM 800 C CA . THR A 1 106 ? -7.482 -4.225 22.833 1.00 90.25 106 THR A CA 1
ATOM 801 C C . THR A 1 106 ? -6.997 -4.452 21.414 1.00 90.25 106 THR A C 1
ATOM 803 O O . THR A 1 106 ? -7.031 -5.579 20.920 1.00 90.25 106 THR A O 1
ATOM 806 N N . LEU A 1 107 ? -6.558 -3.374 20.775 1.00 89.62 107 LEU A N 1
ATOM 807 C CA . LEU A 1 107 ? -5.989 -3.357 19.438 1.00 89.62 107 LEU A CA 1
ATOM 808 C C . LEU A 1 107 ? -4.504 -3.010 19.514 1.00 89.62 107 LEU A C 1
ATOM 810 O O . LEU A 1 107 ? -4.135 -2.049 20.198 1.00 89.62 107 LEU A O 1
ATOM 814 N N . SER A 1 108 ? -3.688 -3.725 18.749 1.00 89.94 108 SER A N 1
ATOM 81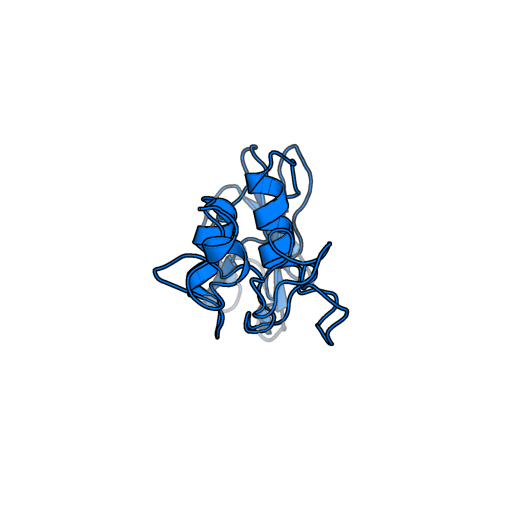5 C CA . SER A 1 108 ? -2.330 -3.312 18.411 1.00 89.94 108 SER A CA 1
ATOM 816 C C . SER A 1 108 ? -2.334 -2.563 17.086 1.00 89.94 108 SER A C 1
ATOM 818 O O . SER A 1 108 ? -3.133 -2.828 16.186 1.00 89.94 108 SER A O 1
ATOM 820 N N . ILE A 1 109 ? -1.447 -1.583 16.983 1.00 87.50 109 ILE A N 1
ATOM 821 C CA . ILE A 1 109 ? -1.296 -0.725 15.820 1.00 87.50 109 ILE A CA 1
ATOM 822 C C . ILE A 1 109 ? 0.170 -0.734 15.424 1.00 87.50 109 ILE A C 1
ATOM 824 O O . ILE A 1 109 ? 1.033 -0.272 16.173 1.00 87.50 109 ILE A O 1
ATOM 828 N N . THR A 1 110 ? 0.444 -1.228 14.225 1.00 87.94 110 THR A N 1
ATOM 829 C CA . THR A 1 110 ? 1.740 -1.069 13.576 1.00 87.94 110 THR A CA 1
ATOM 830 C C . THR A 1 110 ? 1.725 0.258 12.814 1.00 87.94 110 THR A C 1
ATOM 832 O O . THR A 1 110 ? 0.846 0.461 11.965 1.00 87.94 110 THR A O 1
ATOM 835 N N . PRO A 1 111 ? 2.652 1.186 13.117 1.00 81.44 111 PRO A N 1
ATOM 836 C CA . PRO A 1 111 ? 2.767 2.436 12.380 1.00 81.44 111 PRO A CA 1
ATOM 837 C C . PRO A 1 111 ? 2.989 2.188 10.881 1.00 81.44 111 PRO A C 1
ATOM 839 O O . PRO A 1 111 ? 3.626 1.197 10.524 1.00 81.44 111 PRO A O 1
ATOM 842 N N . PRO A 1 112 ? 2.499 3.080 10.006 1.00 82.25 112 PRO A N 1
ATOM 843 C CA . PRO A 1 112 ? 2.804 3.003 8.583 1.00 82.25 112 PRO A CA 1
ATOM 844 C C . PRO A 1 112 ? 4.307 3.150 8.314 1.00 82.25 112 PRO A C 1
ATOM 846 O O . PRO A 1 112 ? 4.975 3.943 8.983 1.00 82.25 112 PRO A O 1
ATOM 849 N N . ASN A 1 113 ? 4.806 2.457 7.286 1.00 76.19 113 ASN A N 1
ATOM 850 C CA . ASN A 1 113 ? 6.195 2.569 6.830 1.00 76.19 113 ASN A CA 1
ATOM 851 C C . ASN A 1 113 ? 6.503 3.993 6.344 1.00 76.19 113 ASN A C 1
ATOM 853 O O . ASN A 1 113 ? 7.579 4.528 6.613 1.00 76.19 113 ASN A O 1
ATOM 857 N N . HIS A 1 114 ? 5.524 4.647 5.709 1.00 79.38 114 HIS A N 1
ATOM 858 C CA . HIS A 1 114 ? 5.632 6.038 5.286 1.00 79.38 114 HIS A CA 1
ATOM 859 C C . HIS A 1 114 ? 4.595 6.954 5.939 1.00 79.38 114 HIS A C 1
ATOM 861 O O . HIS A 1 114 ? 3.379 6.819 5.774 1.00 79.38 114 HIS A O 1
ATOM 867 N N . THR A 1 115 ? 5.097 7.999 6.596 1.00 76.38 115 THR A N 1
ATOM 868 C CA . THR A 1 115 ? 4.288 9.016 7.281 1.00 76.38 115 THR A CA 1
ATOM 869 C 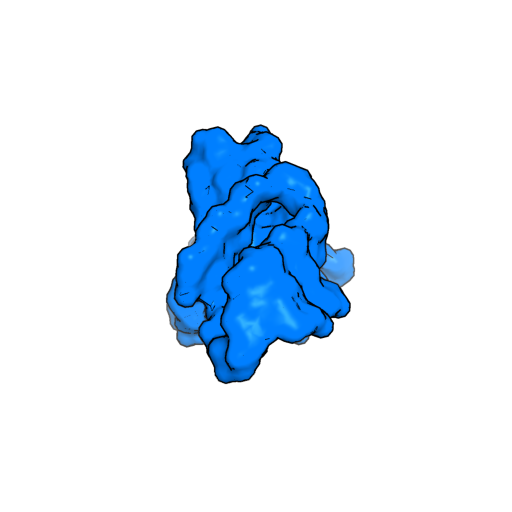C . THR A 1 115 ? 4.159 10.330 6.493 1.00 76.38 115 THR A C 1
ATOM 871 O O . THR A 1 115 ? 3.726 11.344 7.039 1.00 76.38 115 THR A O 1
ATOM 874 N N . GLY A 1 116 ? 4.544 10.350 5.211 1.00 66.12 116 GLY A N 1
ATOM 875 C CA . GLY A 1 116 ? 4.536 11.577 4.402 1.00 66.12 116 GLY A CA 1
ATOM 876 C C . GLY A 1 116 ? 5.439 12.669 4.987 1.00 66.12 116 GLY A C 1
ATOM 877 O O . GLY A 1 116 ? 5.022 13.814 5.092 1.00 66.12 116 GLY A O 1
ATOM 878 N N . GLU A 1 117 ? 6.635 12.291 5.453 1.00 67.00 117 GLU A N 1
ATOM 879 C CA . GLU A 1 117 ? 7.658 13.203 6.005 1.00 67.00 117 GLU A CA 1
ATOM 880 C C . GLU A 1 117 ? 7.249 13.984 7.276 1.00 67.00 117 GLU A C 1
ATOM 882 O O . GLU A 1 117 ? 7.930 14.918 7.692 1.00 67.00 117 GLU A O 1
ATOM 887 N N . SER A 1 118 ? 6.166 13.586 7.952 1.00 66.56 118 SER A N 1
ATOM 888 C CA . SER A 1 118 ? 5.693 14.192 9.207 1.00 66.56 118 SER A CA 1
ATOM 889 C C . SER A 1 118 ? 5.447 13.122 10.271 1.00 66.56 118 SER A C 1
ATOM 891 O O . SER A 1 118 ? 5.219 11.961 9.952 1.00 66.56 118 SER A O 1
ATOM 893 N N . LEU A 1 119 ? 5.436 13.489 11.557 1.00 64.94 119 LEU A N 1
ATOM 894 C CA . LEU A 1 119 ? 5.041 12.558 12.622 1.00 64.94 119 LEU A CA 1
ATOM 895 C C . LEU A 1 119 ? 3.577 12.137 12.435 1.00 64.94 119 LEU A C 1
ATOM 897 O O . LEU A 1 119 ? 2.697 12.995 12.312 1.00 64.94 119 LEU A O 1
ATOM 901 N N . ALA A 1 120 ? 3.323 10.829 12.414 1.00 64.81 120 ALA A N 1
ATOM 902 C CA . ALA A 1 120 ? 1.977 10.279 12.346 1.00 64.81 120 ALA A CA 1
ATOM 903 C C . ALA A 1 120 ? 1.353 10.205 13.743 1.00 64.81 120 ALA A C 1
ATOM 905 O O . ALA A 1 120 ? 1.944 9.682 14.685 1.00 64.81 120 ALA A O 1
ATOM 906 N N . LYS A 1 121 ? 0.129 10.715 13.866 1.00 70.31 121 LYS A N 1
ATOM 907 C CA . LYS A 1 121 ? -0.775 10.432 14.982 1.00 70.31 121 LYS A CA 1
ATOM 908 C C . LYS A 1 121 ? -1.734 9.334 14.538 1.00 70.31 121 LYS A C 1
ATOM 910 O O . LYS A 1 121 ? -2.319 9.444 13.462 1.00 70.31 121 LYS A O 1
ATOM 915 N N . LEU A 1 122 ? -1.892 8.296 15.350 1.00 66.81 122 LEU A N 1
ATOM 916 C CA . LEU A 1 122 ? -2.725 7.141 15.030 1.00 66.81 122 LEU A CA 1
ATOM 917 C C . LEU A 1 122 ? -4.135 7.323 15.611 1.00 66.81 122 LEU A C 1
ATOM 919 O O . LEU A 1 122 ? -4.342 7.880 16.691 1.00 66.81 122 LEU A O 1
ATOM 923 N N . TYR A 1 123 ? -5.133 6.896 14.852 1.00 66.25 123 TYR A N 1
ATOM 924 C CA . TYR A 1 123 ? -6.540 7.002 15.218 1.00 66.25 123 TYR A CA 1
ATOM 925 C C . TYR A 1 123 ? -7.206 5.661 14.956 1.00 66.25 123 TYR A C 1
ATOM 927 O O . TYR A 1 123 ? -6.904 4.995 13.967 1.00 66.25 123 TYR A O 1
ATOM 935 N N . SER A 1 124 ? -8.132 5.270 15.825 1.00 67.38 124 SER A N 1
ATOM 936 C CA . SER A 1 124 ? -8.969 4.090 15.628 1.00 67.38 124 SER A CA 1
ATOM 937 C C . SER A 1 124 ? -10.428 4.454 15.860 1.00 67.38 124 SER A C 1
ATOM 939 O O . SER A 1 124 ? -10.779 5.111 16.841 1.00 67.38 124 SER A O 1
ATOM 941 N N . ALA A 1 125 ? -11.293 4.030 14.951 1.00 61.97 125 ALA A N 1
ATOM 942 C CA . ALA A 1 125 ? -12.730 4.171 15.054 1.00 61.97 125 ALA A CA 1
ATOM 943 C C . ALA A 1 125 ? -13.386 2.798 15.141 1.00 61.97 125 ALA A C 1
ATOM 945 O O . ALA A 1 125 ? -13.067 1.873 14.395 1.00 61.97 125 ALA A O 1
ATOM 946 N N . MET A 1 126 ? -14.345 2.706 16.050 1.00 70.44 126 MET A N 1
ATOM 947 C CA . MET A 1 126 ? -15.358 1.666 16.087 1.00 70.44 126 MET A CA 1
ATOM 948 C C . MET A 1 126 ? -16.676 2.294 15.633 1.00 70.44 126 MET A C 1
ATOM 950 O O . MET A 1 126 ? -16.886 3.487 15.872 1.00 70.44 126 MET A O 1
ATOM 954 N N . ARG A 1 127 ? -17.594 1.533 15.020 1.00 64.62 127 ARG A N 1
ATOM 955 C CA . ARG A 1 127 ? -18.973 1.993 14.715 1.00 64.62 127 ARG A CA 1
ATOM 956 C C . ARG A 1 127 ? -19.813 2.256 15.993 1.00 64.62 127 ARG A C 1
ATOM 958 O O . ARG A 1 127 ? -20.855 1.646 16.182 1.00 64.62 127 ARG A O 1
ATOM 965 N N . ALA A 1 128 ? -19.332 3.127 16.883 1.00 57.91 128 ALA A N 1
ATOM 966 C CA . ALA A 1 128 ? -19.973 3.662 18.093 1.00 57.91 128 ALA A CA 1
ATOM 967 C C . ALA A 1 128 ? -19.050 4.639 18.861 1.00 57.91 128 ALA A C 1
ATOM 969 O O . ALA A 1 128 ? -19.529 5.434 19.667 1.00 57.91 128 ALA A O 1
ATOM 970 N N . THR A 1 129 ? -17.725 4.568 18.676 1.00 68.81 129 THR A N 1
ATOM 971 C CA . THR A 1 129 ? -16.749 5.327 19.479 1.00 68.81 129 THR A CA 1
ATOM 972 C C . THR A 1 129 ? -15.464 5.557 18.688 1.00 68.81 129 THR A C 1
ATOM 974 O O . THR A 1 129 ? -14.962 4.648 18.033 1.00 68.81 129 THR A O 1
ATOM 977 N N . SER A 1 130 ? -14.906 6.765 18.762 1.00 72.44 130 SER A N 1
ATOM 978 C CA . SER A 1 130 ? -13.590 7.091 18.204 1.00 72.44 130 SER A CA 1
ATOM 979 C C . SER A 1 130 ? -12.567 7.243 19.323 1.00 72.44 130 SER A C 1
ATOM 981 O O . SER A 1 130 ? -12.781 8.039 20.239 1.00 72.44 130 SER A O 1
ATOM 983 N N . VAL A 1 131 ? -11.443 6.536 19.226 1.00 76.50 131 VAL A N 1
ATOM 984 C CA . VAL A 1 131 ? -10.313 6.675 20.148 1.00 76.50 131 VAL A CA 1
ATOM 985 C C . VAL A 1 131 ? -9.111 7.225 19.389 1.00 76.50 131 VAL A C 1
ATOM 987 O O . VAL A 1 131 ? -8.732 6.734 18.328 1.00 76.50 131 VAL A O 1
ATOM 990 N N . THR A 1 132 ? -8.519 8.285 19.931 1.00 78.06 132 THR A N 1
ATOM 991 C CA . THR A 1 132 ? -7.304 8.908 19.394 1.00 78.06 132 THR A CA 1
ATOM 992 C C . THR A 1 132 ? -6.147 8.590 20.323 1.00 78.06 132 THR A C 1
ATOM 994 O O . THR A 1 132 ? -6.256 8.837 21.523 1.00 78.06 132 THR A O 1
ATOM 997 N N . SER A 1 133 ? -5.041 8.069 19.794 1.00 76.12 133 SER A N 1
ATOM 998 C CA . SER A 1 133 ? -3.864 7.779 20.610 1.00 76.12 133 SER A CA 1
ATOM 999 C C . SER A 1 133 ? -2.587 7.798 19.780 1.00 76.12 133 SER A C 1
ATOM 1001 O O . SER A 1 133 ? -2.548 7.294 18.668 1.00 76.12 133 SER A O 1
ATOM 1003 N N . ALA A 1 134 ? -1.504 8.332 20.341 1.00 77.56 134 ALA A N 1
ATOM 1004 C CA . ALA A 1 134 ? -0.168 8.151 19.769 1.00 77.56 134 ALA A CA 1
ATOM 1005 C C . ALA A 1 134 ? 0.464 6.797 20.159 1.00 77.56 134 ALA A C 1
ATOM 1007 O O . ALA A 1 134 ? 1.576 6.497 19.738 1.00 77.56 134 ALA A O 1
ATOM 1008 N N . SER A 1 135 ? -0.225 5.999 20.983 1.00 82.19 135 SER A N 1
ATOM 1009 C CA . SER A 1 135 ? 0.213 4.665 21.395 1.00 82.19 135 SER A CA 1
ATOM 1010 C C . SER A 1 135 ? -0.002 3.642 20.280 1.00 82.19 135 SER A C 1
ATOM 1012 O O . SER A 1 135 ? -1.004 3.689 19.568 1.00 82.19 135 SER A O 1
ATOM 1014 N N . THR A 1 136 ? 0.895 2.661 20.196 1.00 85.69 136 THR A N 1
ATOM 1015 C CA . THR A 1 136 ? 0.759 1.469 19.344 1.00 85.69 136 THR A CA 1
ATOM 1016 C C . THR A 1 136 ? -0.188 0.421 19.932 1.00 85.69 136 THR A C 1
ATOM 1018 O O . THR A 1 136 ? -0.393 -0.631 19.338 1.00 85.69 136 THR A O 1
ATOM 1021 N N . THR A 1 137 ? -0.784 0.692 21.093 1.00 87.44 137 THR A N 1
ATOM 1022 C CA . THR A 1 137 ? -1.818 -0.148 21.701 1.00 87.44 137 THR A CA 1
ATOM 1023 C C . THR A 1 137 ? -2.966 0.725 22.184 1.00 87.44 137 THR A C 1
ATOM 1025 O O . THR A 1 137 ? -2.748 1.715 22.892 1.00 87.44 137 THR A O 1
ATOM 1028 N N . ILE A 1 138 ? -4.191 0.350 21.813 1.00 86.19 138 ILE A N 1
ATOM 1029 C CA . ILE A 1 138 ? -5.423 1.040 22.193 1.00 86.19 138 ILE A CA 1
ATOM 1030 C C . ILE A 1 138 ? -6.396 0.038 22.802 1.00 86.19 138 ILE A C 1
ATOM 1032 O O . ILE A 1 138 ? -6.789 -0.929 22.157 1.00 86.19 138 ILE A O 1
ATOM 1036 N N . THR A 1 139 ? -6.845 0.315 24.023 1.00 88.44 139 THR A N 1
ATOM 1037 C CA . THR A 1 139 ? -7.957 -0.407 24.644 1.00 88.44 139 THR A CA 1
ATOM 1038 C C . THR A 1 139 ? -9.215 0.442 24.564 1.00 88.44 139 THR A C 1
ATOM 1040 O O . THR A 1 139 ? -9.247 1.568 25.059 1.00 88.44 139 THR A O 1
ATOM 1043 N N . VAL A 1 140 ? -10.264 -0.111 23.963 1.00 86.38 140 VAL A N 1
ATOM 1044 C CA . VAL A 1 140 ? -11.599 0.485 23.943 1.00 86.38 140 VAL A CA 1
ATOM 1045 C C . VAL A 1 140 ? -12.464 -0.243 24.954 1.00 86.38 140 VAL A C 1
ATOM 1047 O O . VAL A 1 140 ? -12.593 -1.461 24.896 1.0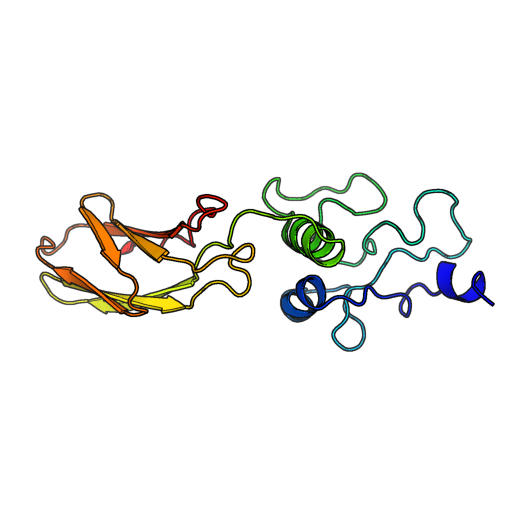0 86.38 140 VAL A O 1
ATOM 1050 N N . SER A 1 141 ? -13.022 0.497 25.903 1.00 88.81 141 SER A N 1
ATOM 1051 C CA . SER A 1 141 ? -13.852 -0.014 26.993 1.00 88.81 141 SER A CA 1
ATOM 1052 C C . SER A 1 141 ? -15.297 0.475 26.868 1.00 88.81 141 SER A C 1
ATOM 1054 O O . SER A 1 141 ? -15.603 1.351 26.061 1.00 88.81 141 SER A O 1
ATOM 1056 N N . GLY A 1 142 ? -16.200 -0.100 27.667 1.00 86.19 142 GLY A N 1
ATOM 1057 C CA . GLY A 1 142 ? -17.623 0.255 27.650 1.00 86.19 142 GLY A CA 1
ATOM 1058 C C . GLY A 1 142 ? -18.409 -0.401 26.512 1.00 86.19 142 GLY A C 1
ATOM 1059 O O . GLY A 1 142 ? -19.497 0.059 26.169 1.00 86.19 142 GLY A O 1
ATOM 1060 N N . LEU A 1 143 ? -17.869 -1.471 25.927 1.00 86.75 143 LEU A N 1
ATOM 1061 C CA . LEU A 1 143 ? -18.553 -2.254 24.905 1.00 86.75 143 LEU A CA 1
ATOM 1062 C C . LEU A 1 143 ? -19.682 -3.078 25.537 1.00 86.75 143 LEU A C 1
ATOM 1064 O O . LEU A 1 143 ? -19.586 -3.542 26.673 1.00 86.75 143 LEU A O 1
ATOM 1068 N N . SER A 1 144 ? -20.769 -3.244 24.792 1.00 88.12 144 SER A N 1
ATOM 1069 C CA . SER A 1 144 ? -21.915 -4.053 25.194 1.00 88.12 144 SER A CA 1
ATOM 1070 C C . SER A 1 144 ? -21.681 -5.505 24.804 1.00 88.12 144 SER A C 1
ATOM 1072 O O . SER A 1 144 ? -21.389 -5.812 23.648 1.00 88.12 144 SER A O 1
ATOM 1074 N N . GLN A 1 145 ? -21.842 -6.407 25.768 1.00 86.38 145 GLN A N 1
ATOM 1075 C CA . GLN A 1 145 ? -21.694 -7.836 25.531 1.00 86.38 145 GLN A CA 1
ATOM 1076 C C . GLN A 1 145 ? -22.679 -8.314 24.449 1.00 86.38 145 GLN A C 1
ATOM 1078 O O . GLN A 1 145 ? -23.874 -8.035 24.520 1.00 86.38 145 GLN A O 1
ATOM 1083 N N . GLY A 1 146 ? -22.173 -9.055 23.459 1.00 81.81 146 GLY A N 1
ATOM 1084 C CA . GLY A 1 146 ? -22.976 -9.617 22.366 1.00 81.81 146 GLY A CA 1
ATOM 1085 C C . GLY A 1 146 ? -23.280 -8.653 21.211 1.00 81.81 146 GLY A C 1
ATOM 1086 O O . GLY A 1 146 ? -23.916 -9.069 20.245 1.00 81.81 146 GLY A O 1
ATOM 1087 N N . ALA A 1 147 ? -22.827 -7.397 21.278 1.00 85.12 147 ALA A N 1
ATOM 1088 C CA . ALA A 1 147 ? -22.886 -6.468 20.152 1.00 85.12 147 ALA A CA 1
ATOM 1089 C C . ALA A 1 147 ? -21.709 -6.683 19.186 1.00 85.12 147 ALA A C 1
ATOM 1091 O O . ALA A 1 147 ? -20.627 -7.083 19.612 1.00 85.12 147 ALA A O 1
ATOM 1092 N N . GLN A 1 148 ? -21.929 -6.388 17.900 1.00 84.88 148 GLN A N 1
ATOM 1093 C CA . GLN A 1 148 ? -20.875 -6.403 16.884 1.0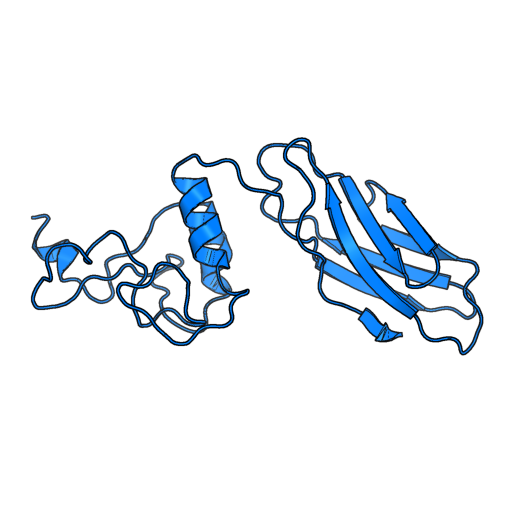0 84.88 148 GLN A CA 1
ATOM 1094 C C . GLN A 1 148 ? -20.265 -5.011 16.680 1.00 84.88 148 GLN A C 1
ATOM 1096 O O . GLN A 1 148 ? -20.978 -4.007 16.618 1.00 84.88 148 GLN A O 1
ATOM 1101 N N . TYR A 1 149 ? -18.951 -4.976 16.501 1.00 84.38 149 TYR A N 1
ATOM 1102 C CA . TYR A 1 149 ? -18.116 -3.806 16.317 1.00 84.38 149 TYR A CA 1
ATOM 1103 C C . TYR A 1 149 ? -17.242 -3.956 15.072 1.00 84.38 149 TYR A C 1
ATOM 1105 O O . TYR A 1 149 ? -16.468 -4.899 14.914 1.00 84.38 149 TYR A O 1
ATOM 1113 N N . ASP A 1 150 ? -17.355 -2.961 14.200 1.00 87.94 150 ASP A N 1
ATOM 1114 C CA . ASP A 1 150 ? -16.493 -2.750 13.043 1.00 87.94 150 ASP A CA 1
ATOM 1115 C C . ASP A 1 150 ? -15.376 -1.779 13.459 1.00 87.94 150 ASP A C 1
ATOM 1117 O O . ASP A 1 150 ? -15.670 -0.624 13.775 1.00 87.94 150 ASP A O 1
ATOM 1121 N N . CYS A 1 151 ? -14.126 -2.245 13.476 1.00 87.50 151 CYS A N 1
ATOM 1122 C CA . CYS A 1 151 ? -12.940 -1.499 13.897 1.00 87.50 151 CYS A CA 1
ATOM 1123 C C . CYS A 1 151 ? -12.033 -1.216 12.695 1.00 87.50 151 CYS A C 1
ATOM 1125 O O . CYS A 1 151 ? -11.679 -2.133 11.956 1.00 87.50 151 CYS A O 1
ATOM 1127 N N . TYR A 1 152 ? -11.629 0.036 12.518 1.00 88.94 152 TYR A N 1
ATOM 1128 C CA . TYR A 1 152 ? -10.657 0.467 11.512 1.00 88.94 152 TYR A CA 1
ATOM 1129 C C . TYR A 1 152 ? -9.892 1.684 12.040 1.00 88.94 152 TYR A C 1
ATOM 1131 O O . TYR A 1 152 ? -10.343 2.352 12.969 1.00 88.94 152 TYR A O 1
ATOM 1139 N N . GLY A 1 153 ? -8.725 1.981 11.484 1.00 88.56 153 GLY A N 1
ATOM 1140 C CA . GLY A 1 153 ? -7.897 3.105 11.907 1.00 88.56 153 GLY A CA 1
ATOM 1141 C C . GLY A 1 153 ? -7.357 3.921 10.749 1.00 88.56 153 GLY A C 1
ATOM 1142 O O . GLY A 1 153 ? -7.456 3.521 9.598 1.00 88.56 153 GLY A O 1
ATOM 1143 N N . TRP A 1 154 ? -6.796 5.082 11.054 1.00 88.56 154 TRP A N 1
ATOM 1144 C CA . TRP A 1 154 ? -6.105 5.934 10.091 1.00 88.56 154 TRP A CA 1
ATOM 1145 C C . TRP A 1 154 ? -4.964 6.678 10.777 1.00 88.56 154 TRP A C 1
ATOM 1147 O O . TRP A 1 154 ? -4.952 6.872 11.995 1.00 88.56 154 TRP A O 1
ATOM 1157 N N . SER A 1 155 ? -4.015 7.129 9.973 1.00 88.00 155 SER A N 1
ATOM 1158 C CA . SER A 1 155 ? -2.914 7.986 10.391 1.00 88.00 155 SER A CA 1
ATOM 1159 C C . SER A 1 155 ? -3.232 9.425 9.999 1.00 88.00 155 SER A C 1
ATOM 1161 O O . SER A 1 155 ? -3.662 9.671 8.876 1.00 88.00 155 SER A O 1
ATOM 1163 N N . ASN A 1 156 ? -2.999 10.388 10.889 1.00 86.56 156 ASN A N 1
ATOM 1164 C CA . ASN A 1 156 ? -3.002 11.810 10.543 1.00 86.56 156 ASN A CA 1
ATOM 1165 C C . ASN A 1 156 ? -1.604 12.392 10.697 1.00 86.56 156 ASN A C 1
ATOM 1167 O O . ASN A 1 156 ? -0.955 12.212 11.729 1.00 86.56 156 ASN A O 1
ATOM 1171 N N . THR A 1 157 ? -1.173 13.143 9.695 1.00 84.75 157 THR A N 1
ATOM 1172 C CA . THR A 1 157 ? 0.080 13.900 9.705 1.00 84.75 157 THR A CA 1
ATOM 1173 C C . THR A 1 157 ? -0.196 15.349 9.309 1.00 84.75 157 THR A C 1
ATOM 1175 O O . THR A 1 157 ? -1.338 15.712 9.030 1.00 84.75 157 THR A O 1
ATOM 1178 N N . ALA A 1 158 ? 0.834 16.200 9.273 1.00 85.44 158 ALA A N 1
ATOM 1179 C CA . ALA A 1 158 ? 0.687 17.566 8.767 1.00 85.44 158 ALA A CA 1
ATOM 1180 C C . ALA A 1 158 ? 0.277 17.617 7.280 1.00 85.44 158 ALA A C 1
ATOM 1182 O O . ALA A 1 158 ? -0.292 18.611 6.839 1.00 85.44 158 ALA A O 1
ATOM 1183 N N . VAL A 1 159 ? 0.545 16.547 6.524 1.00 86.62 159 VAL A N 1
ATOM 1184 C CA . VAL A 1 159 ? 0.189 16.422 5.102 1.00 86.62 159 VAL A CA 1
ATOM 1185 C C . VAL A 1 159 ? -1.284 16.052 4.922 1.00 86.62 159 VAL A C 1
ATOM 1187 O O . VAL A 1 159 ? -1.907 16.456 3.944 1.00 86.62 159 VAL A O 1
ATOM 1190 N N . GLY A 1 160 ? -1.854 15.297 5.862 1.00 88.06 160 GLY A N 1
ATOM 1191 C CA . GLY A 1 160 ? -3.262 14.917 5.849 1.00 88.06 160 GLY A CA 1
ATOM 1192 C C . GLY A 1 160 ? -3.524 13.545 6.462 1.00 88.06 160 GLY A C 1
ATOM 1193 O O . GLY A 1 160 ? -2.682 12.976 7.162 1.00 88.06 160 GLY A O 1
ATOM 1194 N N . GLN A 1 161 ? -4.722 13.031 6.197 1.00 89.69 161 GLN A N 1
ATOM 1195 C CA . GLN A 1 161 ? -5.204 11.738 6.676 1.00 89.69 161 GLN A CA 1
ATOM 1196 C C . GLN A 1 161 ? -4.870 10.625 5.675 1.00 89.69 161 GLN A C 1
ATOM 1198 O O . GLN A 1 161 ? -4.958 10.835 4.467 1.00 89.69 161 GLN A O 1
ATOM 1203 N N . SER A 1 162 ? -4.497 9.444 6.163 1.00 90.00 162 SER A N 1
ATOM 1204 C CA . SER A 1 162 ? -4.358 8.245 5.333 1.00 90.00 162 SER A CA 1
ATOM 1205 C C . SER A 1 162 ? -5.715 7.690 4.895 1.00 90.00 162 SER A C 1
ATOM 1207 O O . SER A 1 162 ? -6.752 7.997 5.485 1.00 90.00 162 SER A O 1
ATOM 1209 N N . ASP A 1 163 ? -5.690 6.750 3.954 1.00 88.75 163 ASP A N 1
ATOM 1210 C CA . ASP A 1 163 ? -6.785 5.791 3.801 1.00 88.75 163 ASP A CA 1
ATOM 1211 C C . ASP A 1 163 ? -7.031 5.022 5.118 1.00 88.75 163 ASP A C 1
ATOM 1213 O O . ASP A 1 163 ? -6.138 4.953 5.979 1.00 88.75 163 ASP A O 1
ATOM 1217 N N . PRO A 1 164 ? -8.234 4.459 5.324 1.00 89.50 164 PRO A N 1
ATOM 1218 C CA . PRO A 1 164 ? -8.495 3.604 6.471 1.00 89.50 164 PRO A CA 1
ATOM 1219 C C . PRO A 1 164 ? -7.728 2.278 6.368 1.00 89.50 164 PRO A C 1
ATOM 1221 O O . PRO A 1 164 ? -7.510 1.739 5.284 1.00 89.50 164 PRO A O 1
ATOM 1224 N N . SER A 1 165 ? -7.362 1.722 7.519 1.00 89.88 165 SER A N 1
ATOM 1225 C CA . SER A 1 165 ? -6.838 0.366 7.650 1.00 89.88 165 SER A CA 1
ATOM 1226 C C . SER A 1 165 ? -7.866 -0.677 7.214 1.00 89.88 165 SER A C 1
ATOM 1228 O O . SER A 1 165 ? -9.064 -0.402 7.099 1.00 89.88 165 SER A O 1
ATOM 1230 N N . ASN A 1 166 ? -7.415 -1.928 7.113 1.00 87.44 166 ASN A N 1
ATOM 1231 C CA . ASN A 1 166 ? -8.321 -3.066 7.000 1.00 87.44 166 ASN A CA 1
ATOM 1232 C C . ASN A 1 166 ? -9.353 -3.078 8.137 1.00 87.44 166 ASN A C 1
ATOM 1234 O O . ASN A 1 166 ? -9.045 -2.738 9.284 1.00 87.44 166 ASN A O 1
ATOM 1238 N N . LEU A 1 167 ? -10.577 -3.482 7.794 1.00 88.50 167 LEU A N 1
ATOM 1239 C CA . LEU A 1 167 ? -11.692 -3.583 8.727 1.00 88.50 167 LEU A CA 1
ATOM 1240 C C . LEU A 1 167 ? -11.602 -4.878 9.544 1.00 88.50 167 LEU A C 1
ATOM 1242 O O . LEU A 1 167 ? -11.560 -5.973 8.983 1.00 88.50 167 LEU A O 1
ATOM 1246 N N . ILE A 1 168 ? -11.677 -4.760 10.868 1.00 86.12 168 ILE A N 1
ATOM 1247 C CA . ILE A 1 168 ? -11.829 -5.883 11.798 1.00 86.12 168 ILE A CA 1
ATOM 1248 C C . ILE A 1 168 ? -13.270 -5.903 12.308 1.00 86.12 168 ILE A C 1
ATOM 1250 O O . ILE A 1 168 ? -13.726 -4.928 12.897 1.00 86.12 168 ILE A O 1
ATOM 1254 N N . ARG A 1 169 ? -13.976 -7.026 12.133 1.00 85.56 169 ARG A N 1
ATOM 1255 C CA . ARG A 1 169 ? -15.326 -7.235 12.680 1.00 85.56 169 ARG A CA 1
ATOM 1256 C C . ARG A 1 169 ? -15.293 -8.197 13.865 1.00 85.56 169 ARG A C 1
ATOM 1258 O O . ARG A 1 169 ? -14.762 -9.308 13.733 1.00 85.56 169 ARG A O 1
ATOM 1265 N N . ARG A 1 170 ? -15.852 -7.792 15.004 1.00 80.44 170 ARG A N 1
ATOM 1266 C CA . ARG A 1 170 ? -15.947 -8.604 16.228 1.00 80.44 170 ARG A CA 1
ATOM 1267 C C . ARG A 1 170 ? -17.270 -8.458 16.932 1.00 80.44 170 ARG A C 1
ATOM 1269 O O . ARG A 1 170 ? -17.901 -7.417 16.706 1.00 80.44 170 ARG A O 1
#

Nearest PDB structures (foldseek):
  1k85-assembly1_A  TM=8.525E-01  e=4.720E-06  Niallia circulans
  7y8h-assembly1_A  TM=8.361E-01  e=2.972E-06  Chelicerata
  4m4p-assembly1_A  TM=8.342E-01  e=4.455E-06  Homo sapiens
  4m4r-assembly3_E  TM=8.361E-01  e=1.261E-05  Homo sapiens
  7y6e-assembly2_B  TM=7.960E-01  e=1.500E-05  Chelicerata

Mean predicted aligned error: 7.09 Å

Secondary structure (DSSP, 8-state):
--TTTTT-TTT-B---HHHHHTGGG-SB-EETTEEBB---SS--TTTTTTSB-TT-BS--TTSSS-----TT--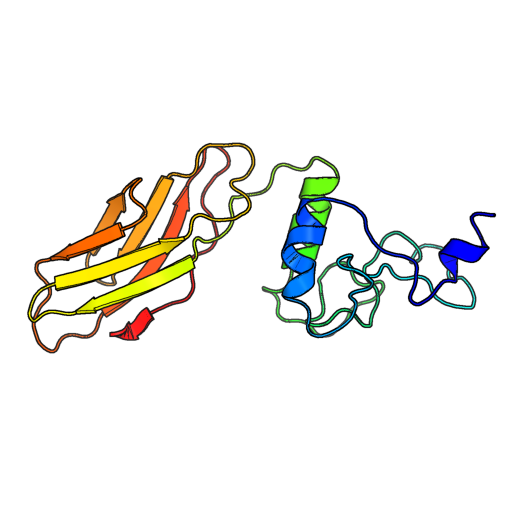HHHHHHHHHTT---PPPPPEEEEEEE-SSEEEEEEEPPS--TTSPPEEEEEETTEEEEESSSEEEEE-PPTT---EEEEEEE-SS-BPPPPPPEE-

pLDDT: mean 84.25, std 9.29, range [55.78, 94.75]

Sequence (170 aa):
MRSSAFISQSLLTWSGPAVDSESDTLAAGNTNGNVRMYAPNPYQSGSSVSHFDTVVEPSELMEPFKVARAATNFHLTRHAMRDIGWITLPEPPVIALDSVTTNSLTLSITPPNHTGESLAKLYSAMRATSVTSASTTITVSGLSQGAQYDCYGWSNTAVGQSDPSNLIRR

Solvent-accessible surface area (backbone atoms only — not comparable to full-atom values): 9367 Å² total; per-residue (Å²): 120,71,67,62,52,41,36,27,62,73,75,29,51,54,86,40,74,51,38,35,71,48,25,84,75,41,84,34,37,60,46,98,62,17,35,29,23,25,10,45,77,75,74,53,89,90,38,44,81,78,13,37,24,88,60,32,26,78,48,56,66,48,33,71,60,97,69,92,56,61,95,82,39,38,64,63,47,54,20,48,40,41,61,75,70,46,86,47,58,22,38,37,26,49,70,46,81,74,48,78,59,70,34,34,39,31,34,37,42,47,77,40,95,47,37,39,96,35,76,61,40,41,35,40,38,38,86,86,50,77,51,79,42,84,58,51,60,49,76,50,69,84,47,62,70,93,59,80,43,49,35,34,27,29,20,38,28,88,75,33,63,22,56,69,21,75,78,44,78,80

Radius of gyration: 19.95 Å; Cα contacts (8 Å, |Δi|>4): 361; chains: 1; bounding box: 49×30×57 Å